Protein AF-A0A6P1ILC7-F1 (afdb_monomer)

Solvent-accessible surface area (backbone atoms only — not comparable to full-atom values): 4630 Å² total; per-residue (Å²): 134,81,88,83,85,82,78,82,76,77,79,76,76,71,75,74,73,79,76,71,81,63,66,76,50,68,44,64,44,73,55,55,75,74,54,15,75,76,66,44,75,61,70,36,30,56,63,56,52,54,51,46,49,52,52,50,37,61,76,67,62,69,64,63,81,91,72,71,128

Mean predicted aligned error: 14.7 Å

Radius of gyration: 23.0 Å; Cα contacts (8 Å, |Δi|>4): 38; chains: 1; bounding box: 25×76×31 Å

pLDDT: mean 71.25, std 12.87, range [36.12, 88.31]

Secondary structure (DSSP, 8-state):
-----PPPPPPP-PPPP-----GGGGSEEPPPHHHHHHH-SS-EEHHHHHHHHHHHHHHTT-S-GGG--

Structure (mmCIF, N/CA/C/O backbone):
data_AF-A0A6P1ILC7-F1
#
_entry.id   AF-A0A6P1ILC7-F1
#
loop_
_atom_site.group_PDB
_atom_site.id
_atom_site.type_symbol
_atom_site.label_atom_id
_atom_site.label_alt_id
_atom_site.label_comp_id
_atom_site.label_asym_id
_atom_site.label_entity_id
_atom_site.label_seq_id
_atom_site.pdbx_PDB_ins_code
_atom_site.Cartn_x
_atom_site.Cartn_y
_atom_site.Cartn_z
_atom_site.occupancy
_atom_site.B_iso_or_equiv
_atom_site.auth_seq_id
_atom_site.auth_comp_id
_atom_site.auth_asym_id
_atom_site.auth_atom_id
_atom_site.pdbx_PDB_model_num
ATOM 1 N N . MET A 1 1 ? 0.557 64.509 -15.462 1.00 36.12 1 MET A N 1
ATOM 2 C CA . MET A 1 1 ? 0.380 63.737 -16.711 1.00 36.12 1 MET A CA 1
ATOM 3 C C . MET A 1 1 ? 1.336 62.547 -16.676 1.00 36.12 1 MET A C 1
ATOM 5 O O . MET A 1 1 ? 2.478 62.755 -16.298 1.00 36.12 1 MET A O 1
ATOM 9 N N . ALA A 1 2 ? 0.802 61.355 -16.986 1.00 38.44 2 ALA A N 1
ATOM 10 C CA . ALA A 1 2 ? 1.409 60.061 -17.379 1.00 38.44 2 ALA A CA 1
ATOM 11 C C . ALA A 1 2 ? 2.641 59.518 -16.602 1.00 38.44 2 ALA A C 1
ATOM 13 O O . ALA A 1 2 ? 3.733 60.054 -16.712 1.00 38.44 2 ALA A O 1
ATOM 14 N N . THR A 1 3 ? 2.511 58.517 -15.711 1.00 43.09 3 THR A N 1
ATOM 15 C CA . THR A 1 3 ? 2.602 57.041 -15.946 1.00 43.09 3 THR A CA 1
ATOM 16 C C . THR A 1 3 ? 3.776 56.623 -16.847 1.00 43.09 3 THR A C 1
ATOM 18 O O . THR A 1 3 ? 3.833 57.021 -18.003 1.00 43.09 3 THR A O 1
ATOM 21 N N . SER A 1 4 ? 4.728 55.790 -16.398 1.00 46.88 4 SER A N 1
ATOM 22 C CA . SER A 1 4 ? 4.601 54.320 -16.492 1.00 46.88 4 SER A CA 1
ATOM 23 C C . S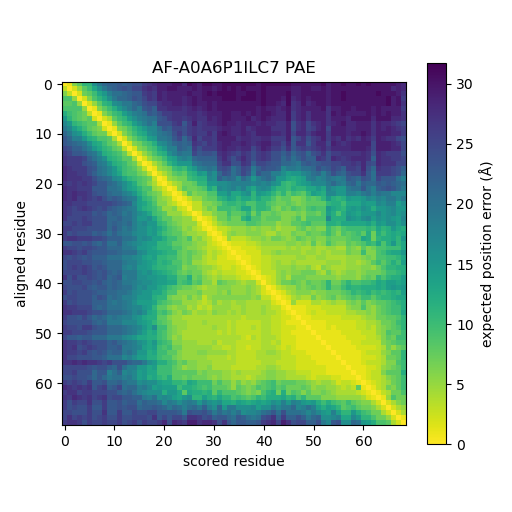ER A 1 4 ? 5.634 53.587 -15.614 1.00 46.88 4 SER A C 1
ATOM 25 O O . SER A 1 4 ? 6.833 53.657 -15.869 1.00 46.88 4 SER A O 1
ATOM 27 N N . LYS A 1 5 ? 5.171 52.847 -14.597 1.00 48.88 5 LYS A N 1
ATOM 28 C CA . LYS A 1 5 ? 5.954 51.809 -13.905 1.00 48.88 5 LYS A CA 1
ATOM 29 C C . LYS A 1 5 ? 5.752 50.492 -14.655 1.00 48.88 5 LYS A C 1
ATOM 31 O O . LYS A 1 5 ? 4.648 49.957 -14.660 1.00 48.88 5 LYS A O 1
ATOM 36 N N . THR A 1 6 ? 6.807 49.990 -1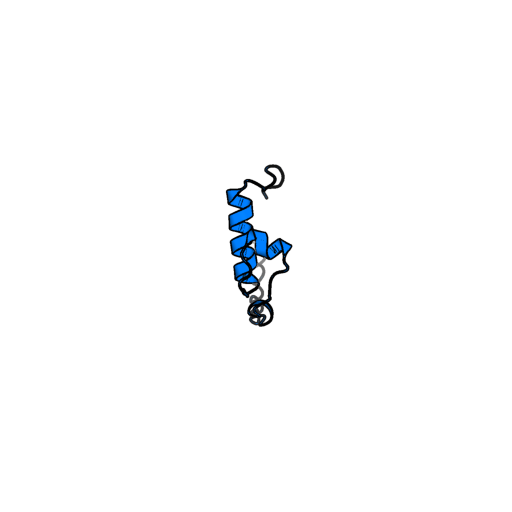5.284 1.00 53.00 6 THR A N 1
ATOM 37 C CA . THR A 1 6 ? 6.847 48.668 -15.918 1.00 53.00 6 THR A CA 1
ATOM 38 C C . THR A 1 6 ? 6.642 47.571 -14.860 1.00 53.00 6 THR A C 1
ATOM 40 O O . THR A 1 6 ? 7.362 47.574 -13.858 1.00 53.00 6 THR A O 1
ATOM 43 N N . PRO A 1 7 ? 5.685 46.640 -15.025 1.00 59.19 7 PRO A N 1
ATOM 44 C CA . PRO A 1 7 ? 5.547 45.496 -14.129 1.00 59.19 7 PRO A CA 1
ATOM 45 C C . PRO A 1 7 ? 6.727 44.522 -14.316 1.00 59.19 7 PRO A C 1
ATOM 47 O O . PRO A 1 7 ? 7.170 44.315 -15.449 1.00 59.19 7 PRO A O 1
ATOM 50 N N . PRO A 1 8 ? 7.255 43.909 -13.241 1.00 57.09 8 PRO A N 1
ATOM 51 C CA . PRO A 1 8 ? 8.271 42.872 -13.369 1.00 57.09 8 PRO A CA 1
ATOM 52 C C . PRO A 1 8 ? 7.687 41.671 -14.125 1.00 57.09 8 PRO A C 1
ATOM 54 O O . PRO A 1 8 ? 6.583 41.212 -13.831 1.00 57.09 8 PRO A O 1
ATOM 57 N N . ALA A 1 9 ? 8.426 41.182 -15.121 1.00 60.72 9 ALA A N 1
ATOM 58 C CA . ALA A 1 9 ? 8.055 40.007 -15.900 1.00 60.72 9 ALA A CA 1
ATOM 59 C C . ALA A 1 9 ? 7.807 38.789 -14.982 1.00 60.72 9 ALA A C 1
ATOM 61 O O . ALA A 1 9 ? 8.523 38.623 -13.987 1.00 60.72 9 ALA A O 1
ATOM 62 N N . PRO A 1 10 ? 6.826 37.918 -15.293 1.00 62.16 10 PRO A N 1
ATOM 63 C CA . PRO A 1 10 ? 6.602 36.701 -14.522 1.00 62.16 10 PRO A CA 1
ATOM 64 C C . PRO A 1 10 ? 7.879 35.847 -14.533 1.00 62.16 10 PRO A C 1
ATOM 66 O O . PRO A 1 10 ? 8.533 35.753 -15.576 1.00 62.16 10 PRO A O 1
ATOM 69 N N . PRO A 1 11 ? 8.259 35.214 -13.407 1.00 59.69 11 PRO A N 1
ATOM 70 C CA . PRO A 1 11 ? 9.444 34.374 -13.368 1.00 59.69 11 PRO A CA 1
ATOM 71 C C . PRO A 1 11 ? 9.286 33.272 -14.414 1.00 59.69 11 PRO A C 1
ATOM 73 O O . PRO A 1 11 ? 8.326 32.497 -14.382 1.00 59.69 11 PRO A O 1
ATOM 76 N N . ALA A 1 12 ? 10.220 33.233 -15.366 1.00 61.06 12 ALA A N 1
ATOM 77 C CA . ALA A 1 12 ? 10.287 32.193 -16.374 1.00 61.06 12 ALA A CA 1
ATOM 78 C C . ALA A 1 12 ? 10.201 30.834 -15.670 1.00 61.06 12 ALA A C 1
ATOM 80 O O . ALA A 1 12 ? 11.039 30.506 -14.824 1.00 61.06 12 ALA A O 1
ATOM 81 N N . LYS A 1 13 ? 9.159 30.057 -15.988 1.00 61.00 13 LYS A N 1
ATOM 82 C CA . LYS A 1 13 ? 9.024 28.675 -15.530 1.00 61.00 13 LYS A CA 1
ATOM 83 C C . LYS A 1 13 ? 10.274 27.939 -15.998 1.00 61.00 13 LYS A C 1
ATOM 85 O O . LYS A 1 13 ? 10.384 27.614 -17.178 1.00 61.00 13 LYS A O 1
ATOM 90 N N . LYS A 1 14 ? 11.225 27.706 -15.083 1.00 57.72 14 LYS A N 1
ATOM 91 C CA . LYS A 1 14 ? 12.337 26.777 -15.300 1.00 57.72 14 LYS A CA 1
ATOM 92 C C . LYS A 1 14 ? 11.711 25.502 -15.844 1.00 57.72 14 LYS A C 1
ATOM 94 O O . LYS A 1 14 ? 10.861 24.916 -15.171 1.00 57.72 14 LYS A O 1
ATOM 99 N N . ALA A 1 15 ? 12.067 25.146 -17.078 1.00 58.44 15 ALA A N 1
ATOM 100 C CA . ALA A 1 15 ? 11.618 23.918 -17.707 1.00 58.44 15 ALA A CA 1
ATOM 101 C C . ALA A 1 15 ? 11.814 22.793 -16.691 1.00 58.44 15 ALA A C 1
ATOM 103 O O . ALA A 1 15 ? 12.925 22.594 -16.195 1.00 58.44 15 ALA A O 1
ATOM 104 N N . ALA A 1 16 ? 10.712 22.153 -16.296 1.00 61.97 16 ALA A N 1
ATOM 105 C CA . ALA A 1 16 ? 10.744 21.084 -15.319 1.00 61.97 16 ALA A CA 1
ATOM 106 C C . ALA A 1 16 ? 11.769 20.062 -15.809 1.00 61.97 16 ALA A C 1
ATOM 108 O O . ALA A 1 16 ? 11.612 19.513 -16.900 1.00 61.97 16 ALA A O 1
ATOM 109 N N . ALA A 1 17 ? 12.842 19.870 -15.036 1.00 64.81 17 ALA A N 1
ATOM 110 C CA . ALA A 1 17 ? 13.848 18.869 -15.338 1.00 64.81 17 ALA A CA 1
ATOM 111 C C . ALA A 1 17 ? 13.113 17.562 -15.640 1.00 64.81 17 ALA A C 1
ATOM 113 O O . ALA A 1 17 ? 12.305 17.101 -14.825 1.00 64.81 17 ALA A O 1
ATOM 114 N N . LYS A 1 18 ? 13.323 17.027 -16.847 1.00 63.66 18 LYS A N 1
ATOM 115 C CA . LYS A 1 18 ? 12.673 15.804 -17.309 1.00 63.66 18 LYS A CA 1
ATOM 116 C C . LYS A 1 18 ? 13.027 14.727 -16.294 1.00 63.66 18 LYS A C 1
ATOM 118 O O . LYS A 1 18 ? 14.181 14.320 -16.207 1.00 63.66 18 LYS A O 1
ATOM 123 N N . ARG A 1 19 ? 12.060 14.353 -15.450 1.00 65.06 19 ARG A N 1
ATOM 124 C CA . ARG A 1 19 ? 12.284 13.361 -14.401 1.00 65.06 19 ARG A CA 1
ATOM 125 C C . ARG A 1 19 ? 12.646 12.059 -15.097 1.00 65.06 19 ARG A C 1
ATOM 127 O O . ARG A 1 19 ? 11.784 11.440 -15.715 1.00 65.06 19 ARG A O 1
ATOM 134 N N . SER A 1 20 ? 13.917 11.676 -15.025 1.00 67.56 20 SER A N 1
ATOM 135 C CA . SER A 1 20 ? 14.353 10.360 -15.470 1.00 67.56 20 SER A CA 1
ATOM 136 C C . SER A 1 20 ? 13.532 9.315 -14.711 1.00 67.56 20 SER A C 1
ATOM 138 O O . SER A 1 20 ? 13.465 9.396 -13.478 1.00 67.56 20 SER A O 1
ATOM 140 N N . PRO A 1 21 ? 12.870 8.371 -15.404 1.00 66.50 21 PRO A N 1
ATOM 141 C CA . PRO A 1 21 ? 12.136 7.306 -14.740 1.00 66.50 21 PRO A CA 1
ATOM 142 C C . PRO A 1 21 ? 13.102 6.551 -13.830 1.00 66.50 21 PRO A C 1
ATOM 144 O O . PRO A 1 21 ? 14.070 5.952 -14.294 1.00 66.50 21 PRO A O 1
ATOM 147 N N . ASN A 1 22 ? 12.887 6.627 -12.518 1.00 68.38 22 ASN A N 1
ATOM 148 C CA . ASN A 1 22 ? 13.740 5.928 -11.572 1.00 68.38 22 ASN A CA 1
ATOM 149 C C . ASN A 1 22 ? 13.355 4.439 -11.590 1.00 68.38 22 ASN A C 1
ATOM 151 O O . ASN A 1 22 ? 12.347 4.027 -11.013 1.00 68.38 22 ASN A O 1
ATOM 155 N N . ALA A 1 23 ? 14.169 3.642 -12.283 1.00 68.25 23 ALA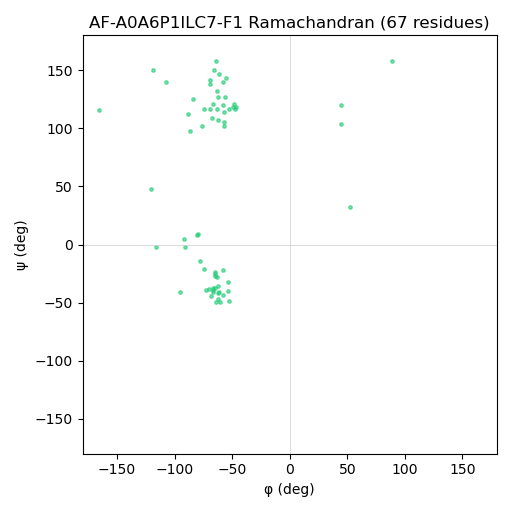 A N 1
ATOM 156 C CA . ALA A 1 23 ? 13.970 2.207 -12.474 1.00 68.25 23 ALA A CA 1
ATOM 157 C C . ALA A 1 23 ? 13.885 1.422 -11.151 1.00 68.25 23 ALA A C 1
ATOM 159 O O . ALA A 1 23 ? 13.275 0.355 -11.109 1.00 68.25 23 ALA A O 1
ATOM 160 N N . ALA A 1 24 ? 14.415 1.963 -10.046 1.00 67.62 24 ALA A N 1
ATOM 161 C CA . ALA A 1 24 ? 14.335 1.324 -8.735 1.00 67.62 24 ALA A CA 1
ATOM 162 C C . ALA A 1 24 ? 12.893 1.206 -8.205 1.00 67.62 24 ALA A C 1
ATOM 164 O O . ALA A 1 24 ? 12.616 0.318 -7.405 1.00 67.62 24 ALA A O 1
ATOM 165 N N . PHE A 1 25 ? 11.956 2.048 -8.661 1.00 63.66 25 PHE A N 1
ATOM 166 C CA . PHE A 1 25 ? 10.543 1.946 -8.262 1.00 63.66 25 PHE A CA 1
ATOM 167 C C . PHE A 1 25 ? 9.800 0.784 -8.928 1.00 63.66 25 PHE A C 1
ATOM 169 O O . PHE A 1 25 ? 8.784 0.342 -8.395 1.00 63.66 25 PHE A O 1
ATOM 176 N N . MET A 1 26 ? 10.315 0.287 -10.055 1.00 68.44 26 MET A N 1
ATOM 177 C CA . MET A 1 26 ? 9.759 -0.860 -10.782 1.00 68.44 26 MET A CA 1
ATOM 178 C C . MET A 1 26 ? 10.377 -2.186 -10.333 1.00 68.44 26 MET A C 1
ATOM 180 O O . MET A 1 26 ? 9.983 -3.247 -10.809 1.00 68.44 26 MET A O 1
ATOM 184 N N . LYS A 1 27 ? 11.346 -2.148 -9.409 1.00 71.19 27 LYS A N 1
ATOM 185 C CA . LYS A 1 27 ? 11.891 -3.355 -8.798 1.00 71.19 27 LYS A CA 1
ATOM 186 C C . LYS A 1 27 ? 10.782 -3.992 -7.956 1.00 71.19 27 LYS A C 1
ATOM 188 O O . LYS A 1 27 ? 10.249 -3.360 -7.044 1.00 71.19 27 LYS A O 1
ATOM 193 N N . THR A 1 28 ? 10.428 -5.229 -8.279 1.00 67.81 28 THR A N 1
ATOM 194 C CA . THR A 1 28 ? 9.560 -6.059 -7.442 1.00 67.81 28 THR A CA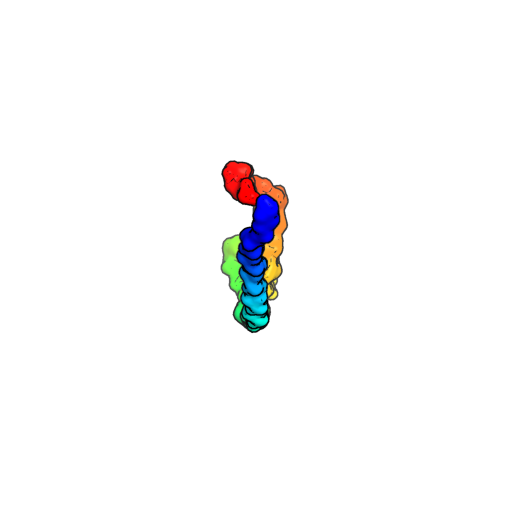 1
ATOM 195 C C . THR A 1 28 ? 10.333 -6.416 -6.182 1.00 67.81 28 THR A C 1
ATOM 197 O O . THR A 1 28 ? 11.387 -7.052 -6.266 1.00 67.81 28 THR A O 1
ATOM 200 N N . LEU A 1 29 ? 9.852 -5.962 -5.028 1.00 73.00 29 LEU A N 1
ATOM 201 C CA . LEU A 1 29 ? 10.430 -6.314 -3.736 1.00 73.00 29 LEU A CA 1
ATOM 202 C C . LEU A 1 29 ? 9.479 -7.278 -3.035 1.00 73.00 29 LEU A C 1
ATOM 204 O O . LEU A 1 29 ? 8.261 -7.121 -3.088 1.00 73.00 29 LEU A O 1
ATOM 208 N N . THR A 1 30 ? 10.049 -8.279 -2.374 1.00 76.75 30 THR A N 1
ATOM 209 C CA . THR A 1 30 ? 9.303 -9.157 -1.477 1.00 76.75 30 THR A CA 1
ATOM 210 C C . THR A 1 30 ? 9.004 -8.385 -0.191 1.00 76.75 30 THR A C 1
ATOM 212 O O . THR A 1 30 ? 9.955 -7.974 0.485 1.00 76.75 30 THR A O 1
ATOM 215 N N . PRO A 1 31 ? 7.728 -8.135 0.146 1.00 76.69 31 PRO A N 1
ATOM 216 C CA . PRO A 1 31 ? 7.385 -7.477 1.399 1.00 76.69 31 PRO A CA 1
ATOM 217 C C . PRO A 1 31 ? 7.850 -8.322 2.595 1.00 76.69 31 PRO A C 1
ATOM 219 O O . PRO A 1 31 ? 7.869 -9.552 2.532 1.00 76.69 31 PRO A O 1
ATOM 222 N N . SER A 1 32 ? 8.244 -7.660 3.687 1.00 79.94 32 SER A N 1
ATOM 223 C CA . SER A 1 32 ? 8.519 -8.333 4.961 1.00 79.94 32 SER A CA 1
ATOM 224 C C . SER A 1 32 ? 7.242 -8.978 5.510 1.00 79.94 32 SER A C 1
ATOM 226 O O . SER A 1 32 ? 6.141 -8.565 5.152 1.00 79.94 32 SER A O 1
ATOM 228 N N . ALA A 1 33 ? 7.374 -9.976 6.389 1.00 79.50 33 ALA A N 1
ATOM 229 C CA . ALA A 1 33 ? 6.236 -10.747 6.906 1.00 79.50 33 ALA A CA 1
ATOM 230 C C . ALA A 1 33 ? 5.120 -9.868 7.507 1.00 79.50 33 ALA A C 1
ATOM 232 O O . ALA A 1 33 ? 3.943 -10.107 7.254 1.00 79.50 33 ALA A O 1
ATOM 233 N N . GLU A 1 34 ? 5.484 -8.811 8.234 1.00 81.31 34 GLU A N 1
ATOM 234 C CA . GLU A 1 34 ? 4.521 -7.866 8.814 1.00 81.31 34 GLU A CA 1
ATOM 235 C C . GLU A 1 34 ? 3.781 -7.055 7.745 1.00 81.31 34 GLU A C 1
ATOM 237 O O . GLU A 1 34 ? 2.570 -6.871 7.820 1.00 81.31 34 GLU A O 1
ATOM 242 N N . LEU A 1 35 ? 4.490 -6.608 6.705 1.00 78.81 35 LEU A N 1
ATOM 243 C CA . LEU A 1 35 ? 3.879 -5.874 5.601 1.00 78.81 35 LEU A CA 1
ATOM 244 C C . LEU A 1 35 ? 2.990 -6.800 4.759 1.00 78.81 35 LEU A C 1
ATOM 246 O O . LEU A 1 35 ? 1.901 -6.405 4.348 1.00 78.81 35 LEU A O 1
ATOM 250 N N . ALA A 1 36 ? 3.417 -8.047 4.559 1.00 82.12 36 ALA A N 1
ATOM 251 C CA . ALA A 1 36 ? 2.662 -9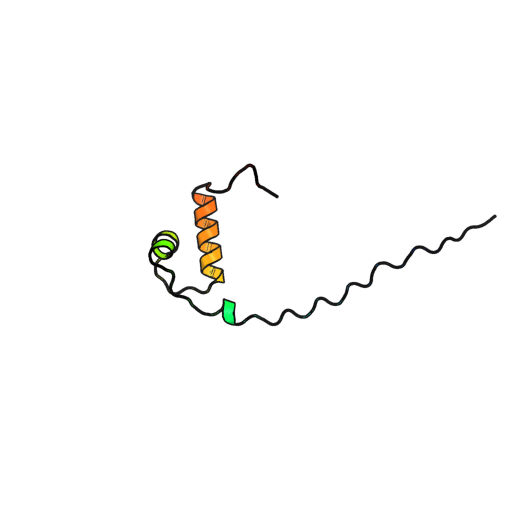.076 3.857 1.00 82.12 36 ALA A CA 1
ATOM 252 C C . ALA A 1 36 ? 1.341 -9.441 4.556 1.00 82.12 36 ALA A C 1
ATOM 254 O O . ALA A 1 36 ? 0.382 -9.792 3.875 1.00 82.12 36 ALA A O 1
ATOM 255 N N . ALA A 1 37 ? 1.241 -9.299 5.882 1.00 82.56 37 ALA A N 1
ATOM 256 C CA . ALA A 1 37 ? -0.027 -9.470 6.596 1.00 82.56 37 ALA A CA 1
ATOM 257 C C . ALA A 1 37 ? -1.076 -8.409 6.208 1.00 82.56 37 ALA A C 1
ATOM 259 O O . ALA A 1 37 ? -2.274 -8.662 6.304 1.00 82.56 37 ALA A O 1
ATOM 260 N N . VAL A 1 38 ? -0.628 -7.236 5.745 1.00 79.75 38 VAL A N 1
ATOM 261 C CA . VAL A 1 38 ? -1.485 -6.097 5.387 1.00 79.75 38 VAL A CA 1
ATOM 262 C C . VAL A 1 38 ? -1.814 -6.073 3.892 1.00 79.75 38 VAL A C 1
ATOM 264 O O . VAL A 1 38 ? -2.947 -5.780 3.518 1.00 79.75 38 VAL A O 1
ATOM 267 N N . ILE A 1 39 ? -0.837 -6.370 3.026 1.00 79.69 39 ILE A N 1
ATOM 268 C CA . ILE A 1 39 ? -0.977 -6.241 1.558 1.00 79.69 39 ILE A CA 1
ATOM 269 C C . ILE A 1 39 ? -0.877 -7.570 0.791 1.00 79.69 39 ILE A C 1
ATOM 271 O O . ILE A 1 39 ? -0.997 -7.582 -0.434 1.00 79.69 39 ILE A O 1
ATOM 275 N N . GLY A 1 40 ? -0.637 -8.681 1.491 1.00 77.62 40 GLY A N 1
ATOM 276 C CA . GLY A 1 40 ? -0.353 -9.996 0.916 1.00 77.62 40 GLY A CA 1
ATOM 277 C C . GLY A 1 40 ? 1.139 -10.249 0.654 1.00 77.62 40 GLY A C 1
ATOM 278 O O . GLY A 1 40 ? 1.939 -9.331 0.488 1.00 77.62 40 GLY A O 1
ATOM 279 N N . SER A 1 41 ? 1.523 -11.526 0.578 1.00 75.56 41 SER A N 1
ATOM 280 C CA . SER A 1 41 ? 2.916 -11.971 0.369 1.00 75.56 41 SER A CA 1
ATOM 281 C C . SER A 1 41 ? 3.390 -11.928 -1.089 1.00 75.56 41 SER A C 1
ATOM 283 O O . SER A 1 41 ? 4.459 -12.449 -1.410 1.00 75.56 41 SER A O 1
ATOM 285 N N . ALA A 1 42 ? 2.598 -11.356 -1.999 1.00 76.38 42 ALA A N 1
ATOM 286 C CA . ALA A 1 42 ? 2.953 -11.304 -3.410 1.00 76.38 42 ALA A CA 1
ATOM 287 C C . ALA A 1 42 ? 4.148 -10.353 -3.639 1.00 76.38 42 ALA A C 1
ATOM 289 O O . ALA A 1 42 ? 4.183 -9.262 -3.062 1.00 76.38 42 ALA A O 1
ATOM 290 N N . PRO A 1 43 ? 5.122 -10.720 -4.494 1.00 76.38 43 PRO A N 1
ATOM 291 C CA . PRO A 1 43 ? 6.189 -9.810 -4.887 1.00 76.38 43 PRO A CA 1
ATOM 292 C C . PRO A 1 43 ? 5.593 -8.674 -5.724 1.00 76.38 43 PRO A C 1
ATOM 294 O O . PRO A 1 43 ? 5.174 -8.870 -6.864 1.00 76.38 43 PRO A O 1
ATOM 297 N N . LEU A 1 44 ? 5.545 -7.477 -5.145 1.00 75.75 44 LEU A N 1
ATOM 298 C CA . LEU A 1 44 ? 4.905 -6.307 -5.737 1.00 75.75 44 LEU A CA 1
ATOM 299 C C . LEU A 1 44 ? 5.931 -5.194 -5.960 1.00 75.75 44 LEU A C 1
ATOM 301 O O . LEU A 1 44 ? 6.928 -5.064 -5.245 1.00 75.75 44 LEU A O 1
ATOM 305 N N . ALA A 1 45 ? 5.694 -4.371 -6.980 1.00 81.31 45 ALA A N 1
ATOM 306 C CA . ALA A 1 45 ? 6.461 -3.146 -7.168 1.00 81.31 45 ALA A CA 1
ATOM 307 C C . ALA A 1 45 ? 6.186 -2.176 -6.011 1.00 81.31 45 ALA A C 1
ATOM 309 O O . ALA A 1 45 ? 5.078 -2.130 -5.466 1.00 81.31 45 ALA A O 1
ATOM 310 N N . ARG A 1 46 ? 7.172 -1.336 -5.673 1.00 81.12 46 ARG A N 1
ATOM 311 C CA . ARG A 1 46 ? 7.059 -0.360 -4.574 1.00 81.12 46 ARG A CA 1
ATOM 312 C C . ARG A 1 46 ? 5.818 0.536 -4.703 1.00 81.12 46 ARG A C 1
ATOM 314 O O . ARG A 1 46 ? 5.246 0.938 -3.695 1.00 81.12 46 ARG A O 1
ATOM 321 N N . THR A 1 47 ? 5.387 0.843 -5.925 1.00 82.62 47 THR A N 1
ATOM 322 C CA . THR A 1 47 ? 4.180 1.642 -6.186 1.00 82.62 47 THR A CA 1
ATOM 323 C C . THR A 1 47 ? 2.893 0.937 -5.772 1.00 82.62 47 THR A C 1
ATOM 325 O O . THR A 1 47 ? 2.002 1.579 -5.224 1.00 82.62 47 THR A O 1
ATOM 328 N N . GLU A 1 48 ? 2.796 -0.370 -6.005 1.00 84.44 48 GLU A N 1
ATOM 329 C CA . GLU A 1 48 ? 1.611 -1.160 -5.662 1.00 84.44 48 GLU A CA 1
ATOM 330 C C . GLU A 1 48 ? 1.512 -1.359 -4.150 1.00 84.44 48 GLU A C 1
ATOM 332 O O . GLU A 1 48 ? 0.440 -1.178 -3.577 1.00 84.44 48 GLU A O 1
ATOM 337 N N . VAL A 1 49 ? 2.650 -1.590 -3.488 1.00 84.94 49 VAL A N 1
ATOM 338 C CA . VAL A 1 49 ? 2.756 -1.650 -2.021 1.00 84.94 49 VAL A CA 1
ATOM 339 C C . VAL A 1 49 ? 2.166 -0.397 -1.366 1.00 84.94 49 VAL A C 1
ATOM 341 O O . VAL A 1 49 ? 1.339 -0.494 -0.463 1.00 84.94 49 VAL A O 1
ATOM 344 N N . VAL A 1 50 ? 2.545 0.793 -1.848 1.00 84.94 50 VAL A N 1
ATOM 345 C CA . VAL A 1 50 ? 2.059 2.067 -1.290 1.00 84.94 50 VAL A CA 1
ATOM 346 C C . VAL A 1 50 ? 0.558 2.254 -1.524 1.00 84.94 50 VAL A C 1
ATOM 348 O O . VAL A 1 50 ? -0.130 2.758 -0.637 1.00 84.94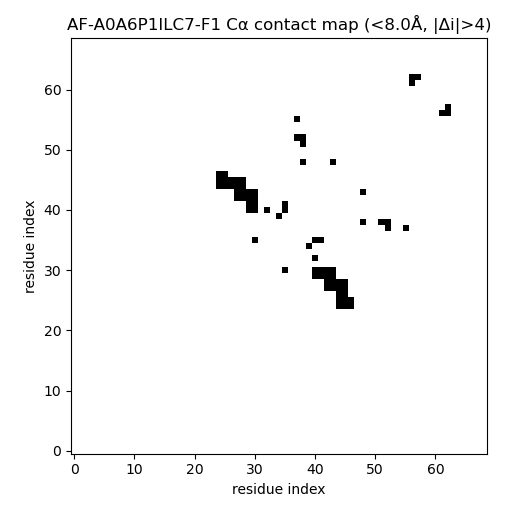 50 VAL A O 1
ATOM 351 N N . LYS A 1 51 ? 0.030 1.840 -2.685 1.00 86.75 51 LYS A N 1
ATOM 352 C CA . LYS A 1 51 ? -1.414 1.911 -2.966 1.00 86.75 51 LYS A CA 1
ATOM 353 C C . LYS A 1 51 ? -2.211 1.014 -2.025 1.00 86.75 51 LYS A C 1
ATOM 355 O O . LYS A 1 51 ? -3.169 1.491 -1.424 1.00 86.75 51 LYS A O 1
ATOM 360 N N . GLN A 1 52 ? -1.803 -0.246 -1.876 1.00 85.69 52 GLN A N 1
ATOM 361 C CA . GLN A 1 52 ? -2.466 -1.200 -0.982 1.00 85.69 52 GLN A CA 1
ATOM 362 C C . GLN A 1 52 ? -2.418 -0.719 0.473 1.00 85.69 52 GLN A C 1
ATOM 364 O O . GLN A 1 52 ? -3.431 -0.744 1.169 1.00 85.69 52 GLN A O 1
ATOM 369 N N . LEU A 1 53 ? -1.283 -0.158 0.902 1.00 86.75 53 LEU A N 1
ATOM 370 C CA . LEU A 1 53 ? -1.153 0.421 2.237 1.00 86.75 53 LEU A CA 1
ATOM 371 C C . LEU A 1 53 ? -2.108 1.607 2.452 1.00 86.75 53 LEU A C 1
ATOM 373 O O . LEU A 1 53 ? -2.750 1.700 3.492 1.00 86.75 53 LEU A O 1
ATOM 377 N N . TRP A 1 54 ? -2.260 2.491 1.463 1.00 87.75 54 TRP A N 1
ATOM 378 C CA . TRP A 1 54 ? -3.218 3.599 1.536 1.00 87.75 54 TRP A CA 1
ATOM 379 C C . TRP A 1 54 ? -4.675 3.128 1.583 1.00 87.75 54 TRP A C 1
ATOM 381 O O . TRP A 1 54 ? -5.485 3.737 2.283 1.00 87.75 54 TRP A O 1
ATOM 391 N N . VAL A 1 55 ? -5.018 2.064 0.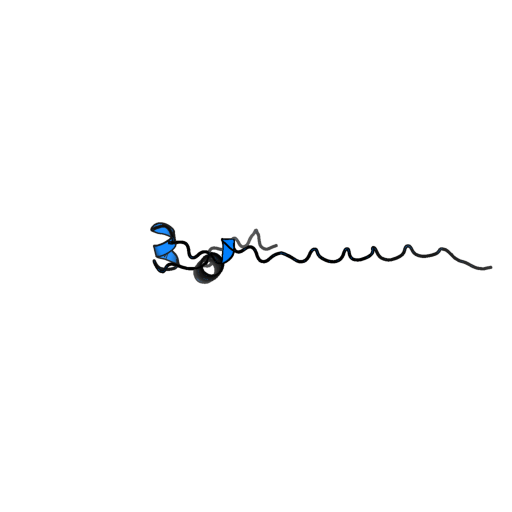851 1.00 87.69 55 VAL A N 1
ATOM 392 C CA . VAL A 1 55 ? -6.350 1.443 0.915 1.00 87.69 55 VAL A CA 1
ATOM 393 C C . VAL A 1 55 ? -6.604 0.905 2.319 1.00 87.69 55 VAL A C 1
ATO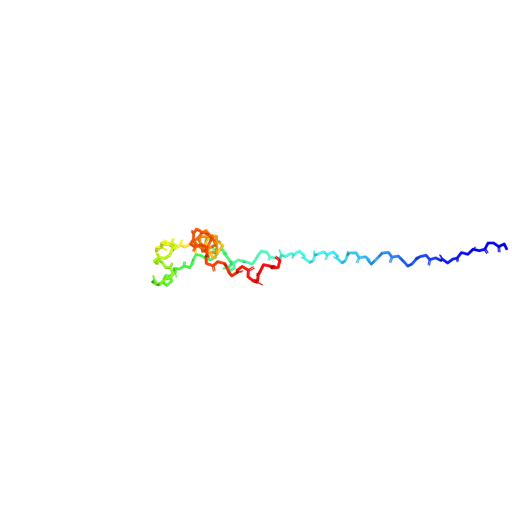M 395 O O . VAL A 1 55 ? -7.643 1.219 2.896 1.00 87.69 55 VAL A O 1
ATOM 398 N N . TYR A 1 56 ? -5.636 0.194 2.898 1.00 88.31 56 TYR A N 1
ATOM 399 C CA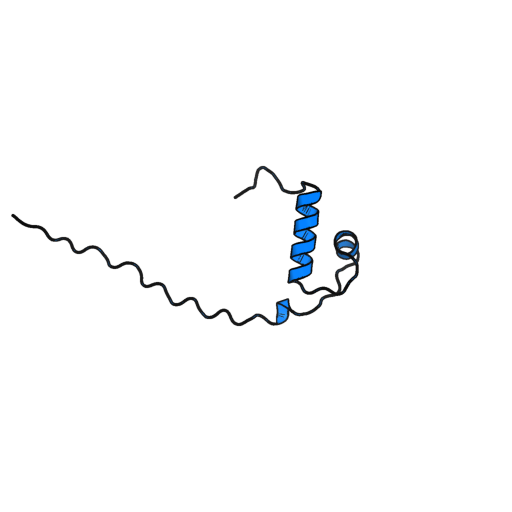 . TYR A 1 56 ? -5.725 -0.318 4.264 1.00 88.31 56 TYR A CA 1
ATOM 400 C C . TYR A 1 56 ? -5.873 0.813 5.295 1.00 88.31 56 TYR A C 1
ATOM 402 O O . TYR A 1 56 ? -6.811 0.814 6.087 1.00 88.31 56 TYR A O 1
ATOM 410 N N . ILE A 1 57 ? -5.025 1.845 5.238 1.00 87.44 57 ILE A N 1
ATOM 411 C CA . ILE A 1 57 ? -5.088 2.996 6.157 1.00 87.44 57 ILE A CA 1
ATOM 412 C C . ILE A 1 57 ? -6.456 3.691 6.090 1.00 87.44 57 ILE A C 1
ATOM 414 O O . ILE A 1 57 ? -7.033 4.012 7.130 1.00 87.44 57 ILE A O 1
ATOM 418 N N . LYS A 1 58 ? -7.002 3.901 4.883 1.00 85.19 58 LYS A N 1
ATOM 419 C CA . LYS A 1 58 ? -8.327 4.520 4.701 1.00 85.19 58 LYS A CA 1
ATOM 420 C C . LYS A 1 58 ? -9.460 3.625 5.199 1.00 85.19 58 LYS A C 1
ATOM 422 O O . LYS A 1 58 ? -10.358 4.128 5.870 1.00 85.19 58 LYS A O 1
ATOM 427 N N . ALA A 1 59 ? -9.422 2.332 4.877 1.00 87.00 59 ALA A N 1
ATOM 428 C CA . ALA A 1 59 ? -10.447 1.368 5.279 1.00 87.00 59 ALA A CA 1
ATOM 429 C C . ALA A 1 59 ? -10.531 1.224 6.804 1.00 87.00 59 ALA A C 1
ATOM 431 O O . ALA A 1 59 ? -11.622 1.108 7.352 1.00 87.00 59 ALA A O 1
ATOM 432 N N . HIS A 1 60 ? -9.387 1.303 7.484 1.00 86.81 60 HIS A N 1
ATOM 433 C CA . HIS A 1 60 ? -9.297 1.203 8.939 1.00 86.81 60 HIS A CA 1
ATOM 434 C C . HIS A 1 60 ? -9.381 2.559 9.659 1.00 86.81 60 HIS A C 1
ATOM 436 O O . HIS A 1 60 ? -9.225 2.608 10.874 1.00 86.81 60 HIS A O 1
ATOM 442 N N . ASN A 1 61 ? -9.616 3.656 8.926 1.00 82.31 61 ASN A N 1
ATOM 443 C CA . ASN A 1 61 ? -9.686 5.016 9.468 1.00 82.31 61 ASN A CA 1
ATOM 444 C C . ASN A 1 61 ? -8.462 5.400 10.329 1.00 82.31 61 ASN A C 1
ATOM 446 O O . ASN A 1 61 ? -8.557 6.185 11.262 1.00 82.31 61 ASN A O 1
ATOM 450 N N . LEU A 1 62 ? -7.285 4.864 9.984 1.00 80.44 62 LEU A N 1
ATOM 451 C CA . LEU A 1 62 ? -6.024 5.075 10.711 1.00 80.44 62 LEU A CA 1
ATOM 452 C C . LEU A 1 62 ? -5.362 6.422 10.377 1.00 80.44 62 LEU A C 1
ATOM 454 O O . LEU A 1 62 ? -4.203 6.648 10.721 1.00 80.44 62 LEU A O 1
ATOM 458 N N . GLN A 1 63 ? -6.056 7.299 9.649 1.00 76.94 63 GLN A N 1
ATOM 459 C CA . GLN A 1 63 ? -5.547 8.626 9.345 1.00 76.94 63 GLN A CA 1
ATOM 460 C C . GLN A 1 63 ? -5.858 9.563 10.511 1.00 76.94 63 GLN A C 1
ATOM 462 O O . GLN A 1 63 ? -7.014 9.746 10.876 1.00 76.94 63 GLN A O 1
ATOM 467 N N . ASP A 1 64 ? -4.821 10.204 11.037 1.00 79.31 64 ASP A N 1
ATOM 468 C CA . ASP A 1 64 ? -4.955 11.224 12.070 1.00 79.31 64 ASP A CA 1
ATOM 469 C C . ASP A 1 64 ? -5.758 12.426 11.543 1.00 79.31 64 ASP A C 1
ATOM 471 O O . ASP A 1 64 ? -5.331 13.124 10.615 1.00 79.31 64 ASP A O 1
ATOM 475 N N . GLU A 1 65 ? -6.928 12.687 12.130 1.00 68.31 65 GLU A N 1
ATOM 476 C CA . GLU A 1 65 ? -7.829 13.763 11.688 1.00 68.31 65 GLU A CA 1
ATOM 477 C C . GLU A 1 65 ? -7.217 15.157 11.887 1.00 68.31 65 GLU A C 1
ATOM 479 O O . GLU A 1 65 ? -7.512 16.092 11.141 1.00 68.31 65 GLU A O 1
ATOM 484 N N . LYS A 1 66 ? -6.308 15.291 12.860 1.00 70.00 66 LYS A N 1
ATOM 485 C CA . LYS A 1 66 ? -5.628 16.546 13.211 1.00 70.00 66 LYS A CA 1
ATOM 486 C C . LYS A 1 66 ? -4.491 16.941 12.261 1.00 70.00 66 LYS A C 1
ATOM 488 O O . LYS A 1 66 ? -4.055 18.086 12.308 1.00 70.00 66 LYS A O 1
ATOM 493 N N . ASN A 1 67 ? -4.022 16.029 11.406 1.00 64.75 67 ASN A N 1
ATOM 494 C CA . ASN A 1 67 ? -2.952 16.270 10.427 1.00 64.75 67 ASN A CA 1
ATOM 495 C C . ASN A 1 67 ? -3.439 16.015 8.989 1.00 64.75 67 ASN A C 1
ATOM 497 O O . ASN A 1 67 ? -2.789 15.339 8.190 1.00 64.75 67 ASN A O 1
ATOM 501 N N . LYS A 1 68 ? -4.605 16.566 8.642 1.00 56.41 68 LYS A N 1
ATOM 502 C CA . LYS A 1 68 ? -5.013 16.761 7.245 1.00 56.41 68 LYS A CA 1
ATOM 503 C C . LYS A 1 68 ? -4.465 18.108 6.762 1.00 56.41 68 LYS A C 1
ATOM 505 O O . LYS A 1 68 ? -5.053 19.142 7.062 1.00 56.41 68 LYS A O 1
ATOM 510 N N . CYS A 1 69 ? -3.324 18.097 6.069 1.00 48.97 69 CYS A N 1
ATOM 511 C CA . CYS A 1 69 ? -2.928 19.218 5.209 1.00 48.97 69 CYS A CA 1
ATOM 512 C C . CYS A 1 69 ? -3.835 19.295 3.976 1.00 48.97 69 CYS A C 1
ATOM 514 O O . CYS A 1 69 ? -4.239 18.215 3.479 1.00 48.97 69 CYS A O 1
#

Sequence (69 aa):
MATSKTPPAPPAKKAAAKRSPNAAFMKTLTPSAELAAVIGSAPLARTEVVKQLWVYIKAHNLQDEKNKC

Foldseek 3Di:
DDDDDDDDDDPPPPPPDPPDPPCQQVDFDQDDPVLCVQQNRDRDGNVSSVVSVVVSCVVVVVDDPVPDD